Protein AF-A0A1Y5IN15-F1 (afdb_monomer)

Mean predicted aligned error: 6.18 Å

Organism: Ostreococcus tauri (NCBI:txid70448)

Radius of gyration: 27.48 Å; Cα contacts (8 Å, |Δi|>4): 337; chains: 1; bounding box: 63×20×84 Å

Foldseek 3Di:
DDDPQWDWADPFDADPNDTDHTDTDGFAFAQQCDAAVQWHSAPGHGGHGAQGWADTGHHFQWDKPDTWHHHSNDIDHIHTDGFAFAQQCDAAVQWHSAPGHGGHGAQDWADIGHHPQWDWPDTWHHHSHDIDHIHTDGDDD

Structure (mmCIF, N/CA/C/O backbone):
data_AF-A0A1Y5IN15-F1
#
_entry.id   AF-A0A1Y5IN15-F1
#
loop_
_atom_site.group_PDB
_atom_site.id
_atom_site.type_symbol
_atom_site.label_atom_id
_atom_site.label_alt_id
_atom_site.label_comp_id
_atom_site.label_asym_id
_atom_site.label_entity_id
_atom_site.label_seq_id
_atom_site.pdbx_PDB_ins_code
_atom_site.Cartn_x
_atom_site.Cartn_y
_atom_site.Cartn_z
_atom_site.occupancy
_atom_site.B_iso_or_equiv
_atom_site.auth_seq_id
_atom_site.auth_comp_id
_atom_site.auth_asym_id
_atom_site.auth_atom_id
_atom_site.pdbx_PDB_model_num
ATOM 1 N N . THR A 1 1 ? 34.020 2.001 -21.147 1.00 83.81 1 THR A N 1
ATOM 2 C CA . THR A 1 1 ? 32.947 2.325 -20.184 1.00 83.81 1 THR A CA 1
ATOM 3 C C . THR A 1 1 ? 32.097 3.429 -20.777 1.00 83.81 1 THR A C 1
ATOM 5 O O . THR A 1 1 ? 32.595 4.140 -21.643 1.00 83.81 1 THR A O 1
ATOM 8 N N . CYS A 1 2 ? 30.834 3.540 -20.370 1.00 89.69 2 CYS A N 1
ATOM 9 C CA . CYS A 1 2 ? 29.929 4.594 -20.833 1.00 89.69 2 CYS A CA 1
ATOM 10 C C . CYS A 1 2 ? 29.761 5.682 -19.766 1.00 89.69 2 CYS A C 1
ATOM 12 O O . CYS A 1 2 ? 30.079 5.462 -18.596 1.00 89.69 2 CYS A O 1
ATOM 14 N N . ASN A 1 3 ? 29.292 6.858 -20.187 1.00 92.06 3 ASN A N 1
ATOM 15 C CA . ASN A 1 3 ? 28.911 7.938 -19.277 1.00 92.06 3 ASN A CA 1
ATOM 16 C C . ASN A 1 3 ? 27.628 7.574 -18.511 1.00 92.06 3 ASN A C 1
ATOM 18 O O . ASN A 1 3 ? 26.879 6.699 -18.937 1.00 92.06 3 ASN A O 1
ATOM 22 N N . SER A 1 4 ? 27.354 8.285 -17.413 1.00 84.88 4 SER A N 1
ATOM 23 C CA . SER A 1 4 ? 26.100 8.136 -16.659 1.00 84.88 4 SER A CA 1
ATOM 24 C C . SER A 1 4 ? 24.872 8.291 -17.569 1.00 84.88 4 SER A C 1
ATOM 26 O O . SER A 1 4 ? 24.842 9.197 -18.406 1.00 84.88 4 SER A O 1
ATOM 28 N N . GLY A 1 5 ? 23.882 7.405 -17.417 1.00 81.56 5 GLY A N 1
ATOM 29 C CA . GLY A 1 5 ? 22.683 7.338 -18.261 1.00 81.56 5 GLY A CA 1
ATOM 30 C C . GLY A 1 5 ? 22.865 6.583 -19.583 1.00 81.56 5 GLY A C 1
ATOM 31 O O . GLY A 1 5 ? 21.950 6.581 -20.408 1.00 81.56 5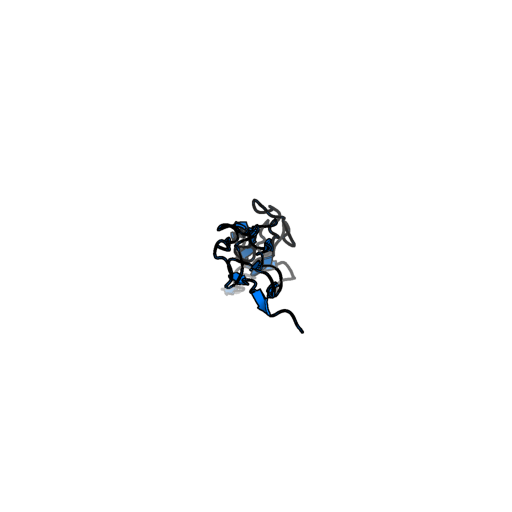 GLY A O 1
ATOM 32 N N . TYR A 1 6 ? 24.022 5.948 -19.802 1.00 86.88 6 TYR A N 1
ATOM 33 C CA . TYR A 1 6 ? 24.285 5.103 -20.965 1.00 86.88 6 TYR A CA 1
ATOM 34 C C . TYR A 1 6 ? 24.851 3.739 -20.555 1.00 86.88 6 TYR A C 1
ATOM 36 O O . TYR A 1 6 ? 25.791 3.655 -19.766 1.00 86.88 6 TYR A O 1
ATOM 44 N N . ALA A 1 7 ? 24.348 2.678 -21.181 1.00 88.00 7 ALA A N 1
ATOM 45 C CA . ALA A 1 7 ? 24.834 1.312 -21.036 1.00 88.00 7 ALA A CA 1
ATOM 46 C C . ALA A 1 7 ? 25.658 0.883 -22.259 1.00 88.00 7 ALA A C 1
ATOM 48 O O . ALA A 1 7 ? 25.426 1.333 -23.385 1.00 88.00 7 ALA A O 1
ATOM 49 N N . VAL A 1 8 ? 26.626 -0.011 -22.040 1.00 91.50 8 VAL A N 1
ATOM 50 C CA . VAL A 1 8 ? 27.398 -0.629 -23.128 1.00 91.50 8 VAL A CA 1
ATOM 51 C C . VAL A 1 8 ? 26.487 -1.581 -23.903 1.00 91.50 8 VAL A C 1
ATOM 53 O O . VAL A 1 8 ? 25.891 -2.482 -23.319 1.00 91.50 8 VAL A O 1
ATOM 56 N N . SER A 1 9 ? 26.415 -1.406 -25.219 1.00 91.25 9 SE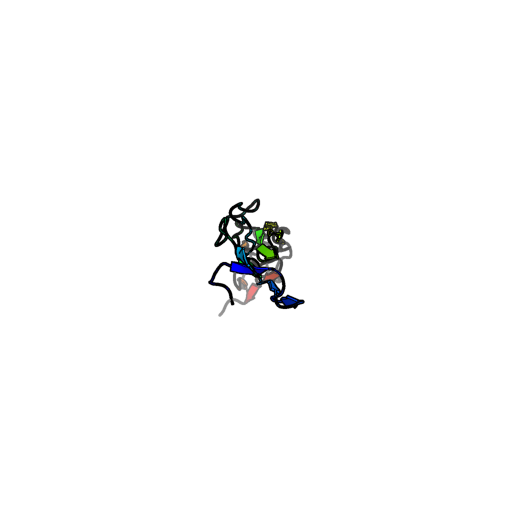R A N 1
ATOM 57 C CA . SER A 1 9 ? 25.710 -2.279 -26.151 1.00 91.25 9 SER A CA 1
ATOM 58 C C . SER A 1 9 ? 26.707 -3.035 -27.025 1.00 91.25 9 SER A C 1
ATOM 60 O O . SER A 1 9 ? 27.505 -2.441 -27.758 1.00 91.25 9 SER A O 1
ATOM 62 N N . GLY A 1 10 ? 26.649 -4.365 -26.933 1.00 89.75 10 GLY A N 1
ATOM 63 C CA . GLY A 1 10 ? 27.526 -5.286 -27.652 1.00 89.75 10 GLY A CA 1
ATOM 64 C C . GLY A 1 10 ? 28.963 -5.356 -27.106 1.00 89.75 10 GLY A C 1
ATOM 65 O O . GLY A 1 10 ? 29.375 -4.534 -26.285 1.00 89.75 10 GLY A O 1
ATOM 66 N N . PRO A 1 11 ? 29.745 -6.364 -27.529 1.00 91.81 11 PRO A N 1
ATOM 67 C CA . PRO A 1 11 ? 31.152 -6.482 -27.169 1.00 91.81 11 PRO A CA 1
ATOM 68 C C . PRO A 1 11 ? 32.048 -5.656 -28.101 1.00 91.81 11 PRO A C 1
ATOM 70 O O . PRO A 1 11 ? 31.763 -5.501 -29.287 1.00 91.81 11 PRO A O 1
ATOM 73 N N . SER A 1 12 ? 33.193 -5.206 -27.584 1.00 93.69 12 SER A N 1
ATOM 74 C CA . SER A 1 12 ? 34.303 -4.786 -28.443 1.00 93.69 12 SER A CA 1
ATOM 75 C C . SER A 1 12 ? 35.066 -6.026 -28.907 1.00 93.69 12 SER A C 1
ATOM 77 O O . SER A 1 12 ? 35.505 -6.819 -28.074 1.00 93.69 12 SER A O 1
ATOM 79 N N . ALA A 1 13 ? 35.247 -6.193 -30.214 1.00 93.25 13 ALA A N 1
ATOM 80 C CA . ALA A 1 13 ? 35.919 -7.345 -30.808 1.00 93.25 13 ALA A CA 1
ATOM 81 C C . ALA A 1 13 ? 36.895 -6.914 -31.909 1.00 93.25 13 ALA A C 1
ATOM 83 O O . ALA A 1 13 ? 36.624 -5.978 -32.657 1.00 93.25 13 ALA A O 1
ATOM 84 N N . CYS A 1 14 ? 38.023 -7.613 -32.029 1.00 93.38 14 CYS A N 1
ATOM 85 C CA . CYS A 1 14 ? 38.950 -7.469 -33.150 1.00 93.38 14 CYS A CA 1
ATOM 86 C C . CYS A 1 14 ? 38.916 -8.756 -33.976 1.00 93.38 14 CYS A C 1
ATOM 88 O O . CYS A 1 14 ? 39.174 -9.832 -33.435 1.00 93.38 14 CYS A O 1
ATOM 90 N N . ALA A 1 15 ? 38.597 -8.649 -35.263 1.00 93.44 15 ALA A N 1
ATOM 91 C CA . ALA A 1 15 ? 38.597 -9.766 -36.199 1.00 93.44 15 ALA A CA 1
ATOM 92 C C . ALA A 1 15 ? 39.309 -9.338 -37.485 1.00 93.44 15 ALA A C 1
ATOM 94 O O . ALA A 1 15 ? 39.012 -8.280 -38.031 1.00 93.44 15 ALA A O 1
ATOM 95 N N . GLU A 1 16 ? 40.284 -10.136 -37.933 1.00 92.12 16 GLU A N 1
ATOM 96 C CA . GLU A 1 16 ? 41.038 -9.905 -39.182 1.00 92.12 16 GLU A CA 1
ATOM 97 C C . GLU A 1 16 ?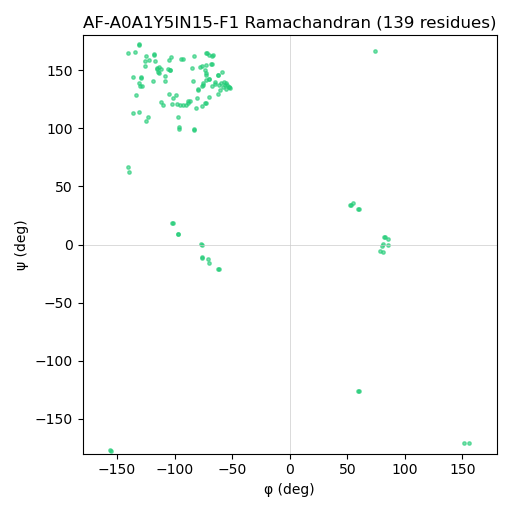 41.651 -8.491 -39.304 1.00 92.12 16 GLU A C 1
ATOM 99 O O . GLU A 1 16 ? 41.752 -7.920 -40.385 1.00 92.12 16 GLU A O 1
ATOM 104 N N . GLY A 1 17 ? 42.072 -7.904 -38.177 1.00 90.94 17 GLY A N 1
ATOM 105 C CA . GLY A 1 17 ? 42.657 -6.558 -38.137 1.00 90.94 17 GLY A CA 1
ATOM 106 C C . GLY A 1 17 ? 41.638 -5.411 -38.138 1.00 90.94 17 GLY A C 1
ATOM 107 O O . GLY A 1 17 ? 42.042 -4.252 -38.060 1.00 90.94 17 GLY A O 1
ATOM 108 N N . ALA A 1 18 ? 40.335 -5.706 -38.167 1.00 92.94 18 ALA A N 1
ATOM 109 C CA . ALA A 1 18 ? 39.265 -4.730 -38.002 1.00 92.94 18 ALA A CA 1
ATOM 110 C C . ALA A 1 18 ? 38.726 -4.732 -36.560 1.00 92.94 18 ALA A C 1
ATOM 112 O O . ALA A 1 18 ? 38.343 -5.771 -36.017 1.00 92.94 18 ALA A O 1
ATOM 113 N N . LEU A 1 19 ? 38.667 -3.548 -35.943 1.00 91.88 19 LEU A N 1
ATOM 114 C CA . LEU A 1 19 ? 38.045 -3.338 -34.635 1.00 91.88 19 LEU A CA 1
ATOM 115 C C . LEU A 1 19 ? 36.553 -3.027 -34.803 1.00 91.88 19 LEU A C 1
ATOM 117 O O . LEU A 1 19 ? 36.189 -2.015 -35.398 1.00 91.88 19 LEU A O 1
ATOM 121 N N . THR A 1 20 ? 35.702 -3.844 -34.192 1.00 92.88 20 THR A N 1
ATOM 122 C CA . THR A 1 20 ? 34.303 -3.508 -33.909 1.00 92.88 20 THR A CA 1
ATOM 123 C C . THR A 1 20 ? 34.226 -3.025 -32.469 1.00 92.88 20 THR A C 1
ATOM 125 O O . THR A 1 20 ? 34.446 -3.805 -31.545 1.00 92.88 20 THR A O 1
ATOM 128 N N . ALA A 1 21 ? 33.977 -1.735 -32.260 1.00 92.50 21 ALA A N 1
ATOM 129 C CA . ALA A 1 21 ? 33.834 -1.177 -30.921 1.00 92.50 21 ALA A CA 1
ATOM 130 C C . ALA A 1 21 ? 32.402 -1.363 -30.404 1.00 92.50 21 ALA A C 1
ATOM 132 O O . ALA A 1 21 ? 31.441 -1.161 -31.148 1.00 92.50 21 ALA A O 1
ATOM 133 N N . ALA A 1 22 ? 32.266 -1.688 -29.118 1.00 94.00 22 ALA A N 1
ATOM 134 C CA . ALA A 1 22 ? 30.992 -1.580 -28.421 1.00 94.00 22 ALA A CA 1
ATOM 135 C C . ALA A 1 22 ? 30.473 -0.135 -28.464 1.00 94.00 22 ALA A C 1
ATOM 137 O O . ALA A 1 22 ? 31.257 0.821 -28.450 1.00 94.00 22 ALA A O 1
ATOM 138 N N . THR A 1 23 ? 29.154 0.030 -28.480 1.00 94.75 23 THR A N 1
ATOM 139 C CA . THR A 1 23 ? 28.515 1.351 -28.481 1.00 94.75 23 THR A CA 1
ATOM 140 C C . THR A 1 23 ? 27.939 1.673 -27.108 1.00 94.75 23 THR A C 1
ATOM 142 O O . THR A 1 23 ? 27.715 0.787 -26.289 1.00 94.75 23 THR A O 1
ATOM 145 N N . CYS A 1 24 ? 27.720 2.955 -26.829 1.00 93.25 24 CYS A N 1
ATOM 146 C CA . CYS A 1 24 ? 26.982 3.389 -25.648 1.00 93.25 24 CYS A CA 1
ATOM 147 C C . CYS A 1 24 ? 25.574 3.785 -26.083 1.00 93.25 24 CYS A C 1
ATOM 149 O O . CYS A 1 24 ? 25.419 4.674 -26.919 1.00 93.25 24 CYS A O 1
ATOM 151 N N . VAL A 1 25 ? 24.562 3.130 -25.522 1.00 91.56 25 VAL A N 1
ATOM 152 C CA . VAL A 1 25 ? 23.144 3.422 -25.775 1.00 91.56 25 VAL A CA 1
ATOM 153 C C . VAL A 1 25 ? 22.504 3.963 -24.509 1.00 91.56 25 VAL A C 1
ATOM 155 O O . VAL A 1 25 ? 22.975 3.668 -23.415 1.00 91.56 25 VAL A O 1
ATOM 158 N N . THR A 1 26 ? 21.459 4.775 -24.646 1.00 89.25 26 THR A N 1
ATOM 159 C CA . THR A 1 26 ? 20.717 5.305 -23.495 1.00 89.25 26 THR A CA 1
ATOM 160 C C . THR A 1 26 ? 20.223 4.165 -22.614 1.00 89.25 26 THR A C 1
ATOM 162 O O . THR A 1 26 ? 19.675 3.187 -23.128 1.00 89.25 26 THR A O 1
ATOM 165 N N . GLU A 1 27 ? 20.405 4.292 -21.302 1.00 88.56 27 GLU A N 1
ATOM 166 C CA . GLU A 1 27 ? 19.828 3.336 -20.363 1.00 88.56 27 GLU A CA 1
ATOM 167 C C . GLU A 1 27 ? 18.302 3.346 -20.483 1.00 88.56 27 GLU A C 1
ATOM 169 O O . GLU A 1 27 ? 17.700 4.419 -20.598 1.00 88.56 27 GLU A O 1
ATOM 174 N N . PRO A 1 28 ? 17.657 2.170 -20.471 1.00 91.00 28 PRO A N 1
ATOM 175 C CA . PRO A 1 28 ? 16.212 2.121 -20.525 1.00 91.00 28 PRO A CA 1
ATOM 176 C C . PRO A 1 28 ? 15.625 2.749 -19.255 1.00 91.00 28 PRO A C 1
ATOM 178 O O . PRO A 1 28 ? 16.107 2.523 -18.141 1.00 91.00 28 PRO A O 1
ATOM 181 N N . THR A 1 29 ? 14.574 3.545 -19.431 1.00 95.38 29 THR A N 1
ATOM 182 C CA . THR A 1 29 ? 13.832 4.187 -18.344 1.00 95.38 29 THR A CA 1
ATOM 183 C C . THR A 1 29 ? 12.352 3.842 -18.437 1.00 95.38 29 THR A C 1
ATOM 185 O O . THR A 1 29 ? 11.862 3.396 -19.475 1.00 95.38 29 THR A O 1
ATOM 188 N N . CYS A 1 30 ? 11.641 4.041 -17.333 1.00 97.44 30 CYS A N 1
ATOM 189 C CA . CYS A 1 30 ? 10.206 3.833 -17.235 1.00 97.44 30 CYS A CA 1
ATOM 190 C C . CYS A 1 30 ? 9.489 5.137 -16.875 1.00 97.44 30 CYS A C 1
ATOM 192 O O . CYS A 1 30 ? 9.949 5.875 -15.998 1.00 97.44 30 CYS A O 1
ATOM 194 N N . ASP A 1 31 ? 8.323 5.370 -17.480 1.00 97.75 31 ASP A N 1
ATOM 195 C CA . ASP A 1 31 ? 7.404 6.423 -17.050 1.00 97.75 31 ASP A CA 1
ATOM 196 C C . ASP A 1 31 ? 6.535 5.930 -15.886 1.00 97.75 31 ASP A C 1
ATOM 198 O O . ASP A 1 31 ? 5.545 5.231 -16.087 1.00 97.75 31 ASP A O 1
ATOM 202 N N . ALA A 1 32 ? 6.917 6.298 -14.661 1.00 97.25 32 ALA A N 1
ATOM 203 C CA . ALA A 1 32 ? 6.181 6.003 -13.435 1.00 97.25 32 ALA A CA 1
ATOM 204 C C . ALA A 1 32 ? 5.379 7.218 -12.921 1.00 97.25 32 ALA A C 1
ATOM 206 O O . ALA A 1 32 ? 5.013 7.263 -11.748 1.00 97.25 32 ALA A O 1
ATOM 207 N N . SER A 1 33 ? 5.114 8.223 -13.764 1.00 97.62 33 SER A N 1
ATOM 208 C CA . SER A 1 33 ? 4.435 9.460 -13.342 1.00 97.62 33 SER A CA 1
ATOM 209 C C . SER A 1 33 ? 2.923 9.310 -13.142 1.00 97.62 33 SER A C 1
ATOM 211 O O . SER A 1 33 ? 2.281 10.188 -12.559 1.00 97.62 33 SER A O 1
ATOM 213 N N . ALA A 1 34 ? 2.344 8.193 -13.587 1.00 97.81 34 ALA A N 1
ATOM 214 C CA . ALA A 1 34 ? 0.945 7.876 -13.353 1.00 97.81 34 ALA A CA 1
ATOM 215 C C . ALA A 1 34 ? 0.711 7.491 -11.882 1.00 97.81 34 ALA A C 1
ATOM 217 O O . ALA A 1 34 ? 1.285 6.529 -11.373 1.00 97.81 34 ALA A O 1
ATOM 218 N N . ALA A 1 35 ? -0.168 8.229 -11.201 1.00 97.56 35 ALA A N 1
ATOM 219 C CA . ALA A 1 35 ? -0.587 7.889 -9.846 1.00 97.56 35 ALA A CA 1
ATOM 220 C C . ALA A 1 35 ? -1.468 6.620 -9.838 1.00 97.56 35 ALA A C 1
ATOM 222 O O . ALA A 1 35 ? -2.311 6.461 -10.729 1.00 97.56 35 ALA A O 1
ATOM 223 N N . PRO A 1 36 ? -1.334 5.736 -8.832 1.00 97.94 36 PRO A N 1
ATOM 224 C CA . PRO A 1 36 ? -2.254 4.617 -8.665 1.00 97.94 36 PRO A CA 1
ATOM 225 C C . PRO A 1 36 ? -3.658 5.108 -8.284 1.00 97.94 36 PRO A C 1
ATOM 227 O O . PRO A 1 36 ? -3.833 6.168 -7.679 1.00 97.94 36 PRO A O 1
ATOM 230 N N . THR A 1 37 ? -4.682 4.307 -8.582 1.00 98.12 37 THR A N 1
ATOM 231 C CA . THR A 1 37 ? -6.032 4.541 -8.049 1.00 98.12 37 THR A CA 1
ATOM 232 C C . THR A 1 37 ? -5.997 4.556 -6.519 1.00 98.12 37 THR A C 1
ATOM 234 O O . THR A 1 37 ? -5.317 3.732 -5.918 1.00 98.12 37 THR A O 1
ATOM 237 N N . ASN A 1 38 ? -6.745 5.469 -5.888 1.00 97.62 38 ASN A N 1
ATOM 238 C CA . ASN A 1 38 ? -6.748 5.683 -4.432 1.00 97.62 38 ASN A CA 1
ATOM 239 C C . ASN A 1 38 ? -5.377 6.057 -3.848 1.00 97.62 38 ASN A C 1
ATOM 241 O O . ASN A 1 38 ? -5.092 5.757 -2.688 1.00 97.62 38 ASN A O 1
ATOM 245 N N . GLY A 1 39 ? -4.538 6.730 -4.632 1.00 97.88 39 GLY A N 1
ATOM 246 C CA . GLY A 1 39 ? -3.239 7.192 -4.181 1.00 97.88 39 GLY A CA 1
ATOM 247 C C . GLY A 1 39 ? -2.708 8.382 -4.967 1.00 97.88 39 GLY A C 1
ATOM 248 O O . GLY A 1 39 ? -3.371 8.937 -5.842 1.00 97.88 39 GLY A O 1
ATOM 249 N N . GLY A 1 40 ? -1.492 8.782 -4.615 1.00 98.31 40 GLY A N 1
ATOM 250 C CA . GLY A 1 40 ? -0.713 9.813 -5.282 1.00 98.31 40 GLY A CA 1
ATOM 251 C C . GLY A 1 40 ? 0.582 9.246 -5.855 1.00 98.31 40 GLY A C 1
ATOM 252 O O . GLY A 1 40 ? 1.048 8.174 -5.469 1.00 98.31 40 GLY A O 1
ATOM 253 N N . VAL A 1 41 ? 1.196 10.002 -6.766 1.00 97.88 41 VAL A N 1
ATOM 254 C CA . VAL A 1 41 ? 2.446 9.616 -7.447 1.00 97.88 41 VAL A CA 1
ATOM 255 C C . VAL A 1 41 ? 3.635 9.442 -6.485 1.00 97.88 41 VAL A C 1
ATOM 257 O O . VAL A 1 41 ? 4.597 8.744 -6.795 1.00 97.88 41 VAL A O 1
ATOM 260 N N . GLY A 1 42 ? 3.573 10.037 -5.288 1.00 97.56 42 GLY A N 1
ATOM 261 C CA . GLY A 1 42 ? 4.652 9.974 -4.304 1.00 97.56 42 GLY A CA 1
ATOM 262 C C . GLY A 1 42 ? 5.948 10.569 -4.854 1.00 97.56 42 GLY A C 1
ATOM 263 O O . GLY A 1 42 ? 5.953 11.713 -5.305 1.00 97.56 42 GLY A O 1
ATOM 264 N N . ASN A 1 43 ? 7.042 9.805 -4.811 1.00 97.75 43 ASN A N 1
ATOM 265 C CA . ASN A 1 43 ? 8.332 10.223 -5.378 1.00 97.75 43 ASN A CA 1
ATOM 266 C C . ASN A 1 43 ? 8.594 9.668 -6.794 1.00 97.75 43 ASN A C 1
ATOM 268 O O . ASN A 1 43 ? 9.712 9.784 -7.297 1.00 97.75 43 ASN A O 1
ATOM 272 N N . CYS A 1 44 ? 7.594 9.046 -7.424 1.00 97.88 44 CYS A N 1
ATOM 273 C CA . CYS A 1 44 ? 7.725 8.524 -8.776 1.00 97.88 44 CYS A CA 1
ATOM 274 C C . CYS A 1 44 ? 7.757 9.650 -9.820 1.00 97.88 44 CYS A C 1
ATOM 276 O O . CYS A 1 44 ? 7.116 10.691 -9.673 1.00 97.88 44 CYS A O 1
ATOM 278 N N . THR A 1 45 ? 8.523 9.441 -10.890 1.00 96.69 45 THR A N 1
ATOM 279 C CA . THR A 1 45 ? 8.705 10.403 -11.985 1.00 96.69 45 THR A CA 1
ATOM 280 C C . THR A 1 45 ? 8.507 9.715 -13.332 1.00 96.69 45 THR A C 1
ATOM 282 O O . THR A 1 45 ? 8.407 8.492 -13.415 1.00 96.69 45 THR A O 1
ATOM 285 N N . ASN A 1 46 ? 8.483 10.496 -14.409 1.00 96.25 46 ASN A N 1
ATOM 286 C CA . ASN A 1 46 ? 8.374 9.973 -15.771 1.00 96.25 46 ASN A CA 1
ATOM 287 C C . ASN A 1 46 ? 9.681 9.374 -16.327 1.00 96.25 46 ASN A C 1
ATOM 289 O O . ASN A 1 46 ? 9.716 8.948 -17.477 1.00 96.25 46 ASN A O 1
ATOM 293 N N . SER A 1 47 ? 10.762 9.375 -15.543 1.00 94.94 47 SER A N 1
ATOM 294 C CA . SER A 1 47 ? 12.076 8.897 -15.968 1.00 94.94 47 SER A CA 1
ATOM 295 C C . SER A 1 47 ? 12.747 8.135 -14.829 1.00 94.94 47 SER A C 1
ATOM 297 O O . SER A 1 47 ? 13.756 8.569 -14.270 1.00 94.94 47 SER A O 1
ATOM 299 N N . LEU A 1 48 ? 12.166 6.991 -14.474 1.00 95.94 48 LEU A N 1
ATOM 300 C CA . LEU A 1 48 ? 12.744 6.059 -13.514 1.00 95.94 48 LEU A CA 1
ATOM 301 C C . LEU A 1 48 ? 13.789 5.194 -14.228 1.00 95.94 48 LEU A C 1
ATOM 303 O O . LEU A 1 48 ? 13.446 4.466 -15.157 1.00 95.94 48 LEU A O 1
ATOM 307 N N . ALA A 1 49 ? 15.055 5.281 -13.820 1.00 94.19 49 ALA A N 1
ATOM 308 C CA . ALA A 1 49 ? 16.128 4.489 -14.422 1.00 94.19 49 ALA A CA 1
ATOM 309 C C . ALA A 1 49 ? 15.902 2.981 -14.220 1.00 94.19 49 ALA A C 1
ATOM 311 O O . ALA A 1 49 ? 15.400 2.554 -13.177 1.00 94.19 49 ALA A O 1
ATOM 312 N N . SER A 1 50 ? 16.297 2.161 -15.194 1.00 93.62 50 SER A N 1
ATOM 313 C CA . SER A 1 50 ? 16.286 0.704 -15.043 1.00 93.62 50 SER A CA 1
ATOM 314 C C . SER A 1 50 ? 17.081 0.258 -13.810 1.00 93.62 50 SER A C 1
ATOM 316 O O . SER A 1 50 ? 18.152 0.781 -13.516 1.00 93.62 50 SER A O 1
ATOM 318 N N . GLY A 1 51 ? 16.536 -0.702 -13.066 1.00 93.56 51 GLY A N 1
ATOM 319 C CA . GLY A 1 51 ? 17.049 -1.157 -11.773 1.00 93.56 51 GLY A CA 1
ATOM 320 C C . GLY A 1 51 ? 16.661 -0.263 -10.590 1.00 93.56 51 GLY A C 1
ATOM 321 O O . GLY A 1 51 ? 16.923 -0.635 -9.448 1.00 93.56 51 GLY A O 1
ATOM 322 N N . SER A 1 52 ? 16.030 0.891 -10.830 1.00 96.19 52 SER A N 1
ATOM 323 C CA . SER A 1 52 ? 15.567 1.788 -9.769 1.00 96.19 52 SER A CA 1
ATOM 324 C C . SER A 1 52 ? 14.117 1.522 -9.372 1.00 96.19 52 SER A C 1
ATOM 326 O O . SER A 1 52 ? 13.309 0.977 -10.130 1.00 96.19 52 SER A O 1
ATOM 328 N N . THR A 1 53 ? 13.778 1.978 -8.168 1.00 98.19 53 THR A N 1
ATOM 329 C CA . THR A 1 53 ? 12.431 1.915 -7.603 1.00 98.19 53 THR A CA 1
ATOM 330 C C . THR A 1 53 ? 11.957 3.288 -7.148 1.00 98.19 53 THR A C 1
ATOM 332 O O . THR A 1 53 ? 12.764 4.126 -6.749 1.00 98.19 53 THR A O 1
ATOM 335 N N . CYS A 1 54 ? 10.646 3.490 -7.127 1.00 98.44 54 CYS A N 1
ATOM 336 C CA . CYS A 1 54 ? 9.999 4.641 -6.511 1.00 98.44 54 CYS A CA 1
ATOM 337 C C . CYS A 1 54 ? 8.795 4.185 -5.671 1.00 98.44 54 CYS A C 1
ATOM 339 O O . CYS A 1 54 ? 8.348 3.042 -5.756 1.00 98.44 54 CYS A O 1
ATOM 341 N N . GLN A 1 55 ? 8.285 5.072 -4.828 1.00 98.44 55 GLN A N 1
ATOM 342 C CA . GLN A 1 55 ? 7.276 4.808 -3.817 1.00 98.44 55 GLN A CA 1
ATOM 343 C C . GLN A 1 55 ? 6.083 5.756 -4.017 1.00 98.44 55 GLN A C 1
ATOM 345 O O . GLN A 1 55 ? 6.198 6.946 -3.694 1.00 98.44 55 GLN A O 1
ATOM 350 N N . PRO A 1 56 ? 4.937 5.262 -4.522 1.00 98.25 56 PRO A N 1
ATOM 351 C CA . PRO A 1 56 ? 3.702 6.034 -4.510 1.00 98.25 56 PRO A CA 1
ATOM 352 C C . PRO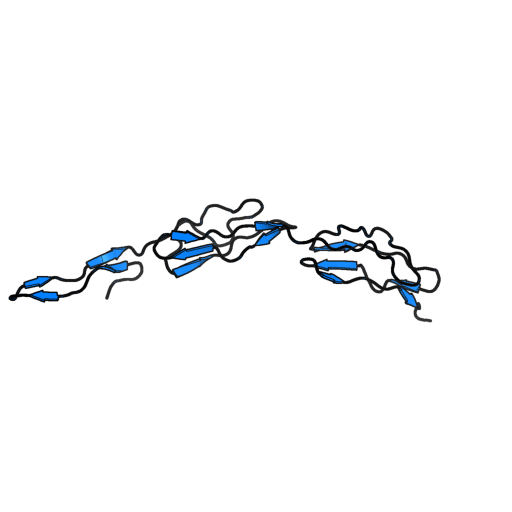 A 1 56 ? 3.130 6.125 -3.089 1.00 98.25 56 PRO A C 1
ATOM 354 O O . PRO A 1 56 ? 3.511 5.368 -2.188 1.00 98.25 56 PRO A O 1
ATOM 357 N N . THR A 1 57 ? 2.196 7.053 -2.895 1.00 98.00 57 THR A N 1
ATOM 358 C CA . THR A 1 57 ? 1.439 7.217 -1.646 1.00 98.00 57 THR A CA 1
ATOM 359 C C . THR A 1 57 ? 0.014 6.705 -1.822 1.00 98.00 57 THR A C 1
ATOM 361 O O . THR A 1 57 ? -0.525 6.764 -2.923 1.00 98.00 57 THR A O 1
ATOM 364 N N . CYS A 1 58 ? -0.617 6.229 -0.749 1.00 97.56 58 CYS A N 1
ATOM 365 C CA . CYS A 1 58 ? -2.014 5.795 -0.766 1.00 97.56 58 CYS A CA 1
ATOM 366 C C . CYS A 1 58 ? -2.879 6.694 0.120 1.00 97.56 58 CYS A C 1
ATOM 368 O O . CYS A 1 58 ? -2.404 7.260 1.106 1.00 97.56 58 CYS A O 1
ATOM 370 N N . ASN A 1 59 ? -4.143 6.857 -0.265 1.00 95.62 59 ASN A N 1
ATOM 371 C CA . ASN A 1 59 ? -5.136 7.589 0.512 1.00 95.62 59 ASN A CA 1
ATOM 372 C C . ASN A 1 59 ? -5.447 6.848 1.822 1.00 95.62 59 ASN A C 1
ATOM 374 O O . ASN A 1 59 ? -5.184 5.654 1.952 1.00 95.62 59 ASN A O 1
ATOM 378 N N . SER A 1 60 ? -6.065 7.545 2.781 1.00 90.12 60 SER A N 1
ATOM 379 C CA . SER A 1 60 ? -6.511 6.930 4.039 1.00 90.12 60 SER A CA 1
ATOM 380 C C . SER A 1 60 ? -7.381 5.689 3.788 1.00 90.12 60 SER A C 1
ATOM 382 O O . SER A 1 60 ? -8.266 5.716 2.929 1.00 90.12 60 SER A O 1
ATOM 384 N N . GLY A 1 61 ? -7.119 4.611 4.532 1.00 90.00 61 GLY A N 1
ATOM 385 C CA . GLY A 1 61 ? -7.773 3.310 4.363 1.00 90.00 61 GLY A CA 1
ATOM 386 C C . GLY A 1 61 ? -7.186 2.431 3.252 1.00 90.00 61 GLY A C 1
ATOM 387 O O . GLY A 1 61 ? -7.749 1.373 2.968 1.00 90.00 61 GLY A O 1
ATOM 388 N N . TYR A 1 62 ? -6.078 2.839 2.625 1.00 94.81 62 TYR A N 1
ATOM 389 C CA . TYR A 1 62 ? -5.356 2.052 1.627 1.00 94.81 62 TYR A CA 1
ATOM 390 C C . TYR A 1 62 ? -3.862 1.967 1.956 1.00 94.81 62 TYR A C 1
ATOM 392 O O . TYR A 1 62 ? -3.248 2.942 2.383 1.00 94.81 62 TYR A O 1
ATOM 400 N N . ALA A 1 63 ? -3.269 0.810 1.677 1.00 94.81 63 ALA A N 1
ATOM 401 C CA . ALA A 1 63 ? -1.842 0.551 1.789 1.00 94.81 63 ALA A CA 1
ATOM 402 C C . ALA A 1 63 ? -1.239 0.271 0.414 1.00 94.81 63 ALA A C 1
ATOM 404 O O . ALA A 1 63 ? -1.902 -0.228 -0.496 1.00 94.81 63 ALA A O 1
ATOM 405 N N . VAL A 1 64 ? 0.042 0.587 0.260 1.00 97.00 64 VAL A N 1
ATOM 406 C CA . VAL A 1 64 ? 0.757 0.317 -0.984 1.00 97.00 64 VAL A CA 1
ATOM 407 C C . VAL A 1 64 ? 1.090 -1.172 -1.101 1.00 97.00 64 VAL A C 1
ATOM 409 O O . VAL A 1 64 ? 1.517 -1.798 -0.133 1.00 97.00 64 VAL A O 1
ATOM 412 N N . SER A 1 65 ? 0.944 -1.744 -2.297 1.00 96.81 65 SER A N 1
ATOM 413 C CA . SER A 1 65 ? 1.304 -3.142 -2.570 1.00 96.81 65 SER A CA 1
ATOM 414 C C . SER A 1 65 ? 2.820 -3.395 -2.581 1.00 96.81 65 SER A C 1
ATOM 416 O O . SER A 1 65 ? 3.250 -4.544 -2.609 1.00 96.81 65 SER A O 1
ATOM 418 N N . GLY A 1 66 ? 3.631 -2.334 -2.611 1.00 96.69 66 GLY A N 1
ATOM 419 C CA . GLY A 1 66 ? 5.091 -2.363 -2.711 1.00 96.69 66 GLY A CA 1
ATOM 420 C C . GLY A 1 66 ? 5.634 -1.101 -3.396 1.00 96.69 66 GLY A C 1
ATOM 421 O O . GLY A 1 66 ? 4.877 -0.156 -3.616 1.00 96.69 66 GLY A O 1
ATOM 422 N N . PRO A 1 67 ? 6.927 -1.046 -3.740 1.00 97.75 67 PRO A N 1
ATOM 423 C CA . PRO A 1 67 ? 7.452 0.003 -4.605 1.00 97.75 67 PRO A CA 1
ATOM 424 C C . PRO A 1 67 ? 7.080 -0.251 -6.072 1.00 97.75 67 PRO A C 1
ATOM 426 O O . PRO A 1 67 ? 6.927 -1.396 -6.499 1.00 97.75 67 PRO A O 1
ATOM 429 N N . SER A 1 68 ? 7.000 0.815 -6.866 1.00 98.44 68 SER A N 1
ATOM 430 C CA . SER A 1 68 ? 7.059 0.695 -8.323 1.00 98.44 68 SER A CA 1
ATOM 431 C C . SER A 1 68 ? 8.513 0.461 -8.738 1.00 98.44 68 SER A C 1
ATOM 433 O O . SER A 1 68 ? 9.412 1.133 -8.229 1.00 98.44 68 SER A O 1
ATOM 435 N N . ALA A 1 69 ? 8.762 -0.464 -9.661 1.00 98.12 69 ALA A N 1
ATOM 436 C CA . ALA A 1 69 ? 10.108 -0.849 -10.083 1.00 98.12 69 ALA A CA 1
ATOM 437 C C . ALA A 1 69 ? 10.252 -0.790 -11.604 1.00 98.12 69 ALA A C 1
ATOM 439 O O . ALA A 1 69 ? 9.377 -1.267 -12.325 1.00 98.12 69 ALA A O 1
ATOM 440 N N . CYS A 1 70 ? 11.362 -0.236 -12.090 1.00 97.81 70 CYS A N 1
ATOM 441 C CA . CYS A 1 70 ? 11.721 -0.286 -13.504 1.00 97.81 70 CYS A CA 1
ATOM 442 C C . CYS A 1 70 ? 12.790 -1.354 -13.726 1.00 97.81 70 CYS A C 1
ATOM 444 O O . CYS A 1 70 ? 13.843 -1.303 -13.095 1.00 97.81 70 CYS A O 1
ATOM 446 N N . ALA A 1 71 ? 12.558 -2.292 -14.638 1.00 95.81 71 ALA A N 1
ATOM 447 C CA . ALA A 1 71 ? 13.537 -3.302 -15.026 1.00 95.81 71 ALA A CA 1
ATOM 448 C C . ALA A 1 71 ? 13.632 -3.353 -16.550 1.00 95.81 71 ALA A C 1
ATOM 450 O O . ALA A 1 71 ? 12.662 -3.689 -17.218 1.00 95.81 71 ALA A O 1
ATOM 451 N N . GLU A 1 72 ? 14.785 -2.972 -17.098 1.00 91.31 72 GLU A N 1
ATOM 452 C CA . GLU A 1 72 ? 15.066 -2.981 -18.541 1.00 91.31 72 GLU A CA 1
ATOM 453 C C . GLU A 1 72 ? 14.010 -2.225 -19.374 1.00 91.31 72 GLU A C 1
ATOM 455 O O . GLU A 1 72 ? 13.700 -2.588 -20.505 1.00 91.31 72 GLU A O 1
ATOM 460 N N . GLY A 1 73 ? 13.444 -1.151 -18.809 1.00 91.88 73 GLY A N 1
ATOM 461 C CA . GLY A 1 73 ? 12.399 -0.340 -19.451 1.00 91.88 73 GLY A CA 1
ATOM 462 C C . GLY A 1 73 ? 10.976 -0.875 -19.263 1.00 91.88 73 GLY A C 1
ATOM 463 O O . GLY A 1 73 ? 10.022 -0.245 -19.712 1.00 91.88 73 GLY A O 1
ATOM 464 N N . ALA A 1 74 ? 10.807 -1.999 -18.565 1.00 96.69 74 ALA A N 1
ATOM 465 C CA . ALA A 1 74 ? 9.509 -2.505 -18.140 1.00 96.69 74 ALA A CA 1
ATOM 466 C C . ALA A 1 74 ? 9.165 -1.999 -16.731 1.00 96.69 74 ALA A C 1
ATOM 468 O O . ALA A 1 74 ? 9.878 -2.270 -15.760 1.00 96.69 74 ALA A O 1
ATOM 469 N N . LEU A 1 75 ? 8.049 -1.275 -16.612 1.00 97.88 75 LEU A N 1
ATOM 470 C CA . LEU A 1 75 ? 7.541 -0.796 -15.329 1.00 97.88 75 LEU A CA 1
ATOM 471 C C . LEU A 1 75 ? 6.653 -1.851 -14.666 1.00 97.88 75 LEU A C 1
ATOM 473 O O . LEU A 1 75 ? 5.620 -2.236 -15.208 1.00 97.88 75 LEU A O 1
ATOM 477 N N . THR A 1 76 ? 6.997 -2.233 -13.441 1.00 98.31 76 THR A N 1
ATOM 478 C CA . THR A 1 76 ? 6.070 -2.866 -12.499 1.00 98.31 76 THR A CA 1
ATOM 479 C C . THR A 1 76 ? 5.512 -1.781 -11.588 1.00 98.31 76 THR A C 1
ATOM 481 O O . THR A 1 76 ? 6.203 -1.321 -10.682 1.00 98.31 76 THR A O 1
ATOM 484 N N . ALA A 1 77 ? 4.288 -1.326 -11.856 1.00 97.88 77 ALA A N 1
ATOM 485 C CA . ALA A 1 77 ? 3.650 -0.276 -11.068 1.00 97.88 77 ALA A CA 1
ATOM 486 C C . ALA A 1 77 ? 3.059 -0.839 -9.768 1.00 97.88 77 ALA A C 1
ATOM 488 O O . ALA A 1 77 ? 2.350 -1.847 -9.780 1.00 97.88 77 ALA A O 1
ATOM 489 N N . ALA A 1 78 ? 3.319 -0.164 -8.651 1.00 98.31 78 ALA A N 1
ATOM 490 C CA . ALA A 1 78 ? 2.643 -0.444 -7.396 1.00 98.31 78 ALA A CA 1
ATOM 491 C C . ALA A 1 78 ? 1.188 0.042 -7.419 1.00 98.31 78 ALA A C 1
ATOM 493 O O . ALA A 1 78 ? 0.822 0.978 -8.130 1.00 98.31 78 ALA A O 1
ATOM 494 N N . THR A 1 79 ? 0.358 -0.595 -6.600 1.00 98.31 79 THR A N 1
ATOM 495 C CA . THR A 1 79 ? -1.071 -0.296 -6.468 1.00 98.31 79 THR A CA 1
ATOM 496 C C . THR A 1 79 ? -1.409 0.050 -5.025 1.00 98.31 79 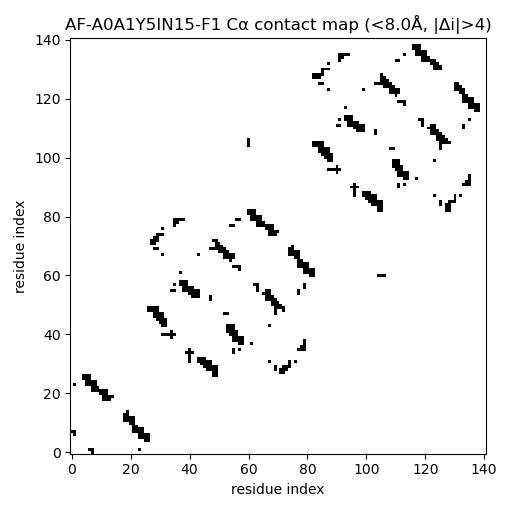THR A C 1
ATOM 498 O O . THR A 1 79 ? -0.672 -0.312 -4.107 1.00 98.31 79 THR A O 1
ATOM 501 N N . CYS A 1 80 ? -2.524 0.747 -4.818 1.00 98.31 80 CYS A N 1
ATOM 502 C CA . CYS A 1 80 ? -3.090 0.946 -3.489 1.00 98.31 80 CYS A CA 1
ATOM 503 C C . CYS A 1 80 ? -4.206 -0.070 -3.256 1.00 98.31 80 CYS A C 1
ATOM 505 O O . CYS A 1 80 ? -5.190 -0.109 -3.996 1.00 98.31 80 CYS A O 1
ATOM 507 N N . VAL A 1 81 ? -4.047 -0.885 -2.218 1.00 96.62 81 VAL A N 1
ATOM 508 C CA . VAL A 1 81 ? -4.995 -1.923 -1.808 1.00 96.62 81 VAL A CA 1
ATOM 509 C C . VAL A 1 81 ? -5.687 -1.510 -0.519 1.00 96.62 81 VAL A C 1
ATOM 511 O O . VAL A 1 81 ? -5.088 -0.844 0.319 1.00 96.62 81 VAL A O 1
ATOM 514 N N . THR A 1 82 ? -6.960 -1.860 -0.364 1.00 95.25 82 THR A N 1
ATOM 515 C CA . THR A 1 82 ? -7.726 -1.526 0.843 1.00 95.25 82 THR A CA 1
ATOM 516 C C . THR A 1 82 ? -7.078 -2.151 2.075 1.00 95.25 82 THR A C 1
ATOM 518 O O . THR A 1 82 ? -6.734 -3.334 2.064 1.00 95.25 82 THR A O 1
ATOM 521 N N . GLU A 1 83 ? -6.919 -1.368 3.140 1.00 94.88 83 GLU A N 1
ATOM 522 C CA . GLU A 1 83 ? -6.423 -1.894 4.408 1.00 94.88 83 GLU A CA 1
ATOM 523 C C . GLU A 1 83 ? -7.493 -2.743 5.107 1.00 94.88 83 GLU A C 1
ATOM 525 O O . GLU A 1 83 ? -8.677 -2.389 5.092 1.00 94.88 83 GLU A O 1
ATOM 530 N N . PRO A 1 84 ? -7.100 -3.853 5.754 1.00 94.81 84 PRO A N 1
ATOM 531 C CA . PRO A 1 84 ? -8.041 -4.682 6.486 1.00 94.81 84 PRO A CA 1
ATOM 532 C C . PRO A 1 84 ? -8.644 -3.924 7.675 1.00 94.81 84 PRO A C 1
ATOM 534 O O . PRO A 1 84 ? -7.966 -3.188 8.396 1.00 94.81 84 PRO A O 1
ATOM 537 N N . THR A 1 85 ? -9.943 -4.128 7.878 1.00 96.38 85 THR A N 1
ATOM 538 C CA . THR A 1 85 ? -10.689 -3.616 9.030 1.00 96.38 85 THR A CA 1
ATOM 539 C C . THR A 1 85 ? -10.524 -4.532 10.238 1.00 96.38 85 THR A C 1
ATOM 541 O O . THR A 1 85 ? -10.193 -5.709 10.099 1.00 96.38 85 THR A O 1
ATOM 544 N N . CYS A 1 86 ? -10.835 -4.016 11.422 1.00 97.62 86 CYS A N 1
ATOM 545 C CA . CYS A 1 86 ? -10.848 -4.781 12.662 1.00 97.62 86 CYS A CA 1
ATOM 546 C C . CYS A 1 86 ? -12.275 -5.025 13.166 1.00 97.62 86 CYS A C 1
ATOM 548 O O . CYS A 1 86 ? -13.099 -4.108 13.161 1.00 97.62 86 CYS A O 1
ATOM 550 N N . ASP A 1 87 ? -12.536 -6.226 13.687 1.00 98.25 87 ASP A N 1
ATOM 551 C CA . ASP A 1 87 ? -13.757 -6.507 14.444 1.00 98.25 87 ASP A CA 1
ATOM 552 C C . ASP A 1 87 ? -13.591 -6.074 15.904 1.00 98.25 87 ASP A C 1
ATOM 554 O O . ASP A 1 87 ? -13.001 -6.787 16.712 1.00 98.25 87 ASP A O 1
ATOM 558 N N . ALA A 1 88 ? -14.114 -4.892 16.238 1.00 97.56 88 ALA A N 1
ATOM 559 C CA . ALA A 1 88 ? -14.128 -4.340 17.590 1.00 97.56 88 ALA A CA 1
ATOM 560 C C . ALA A 1 88 ? -15.500 -4.487 18.276 1.00 97.56 88 ALA A C 1
ATOM 562 O O . ALA A 1 88 ? -15.788 -3.776 19.236 1.00 97.56 88 ALA A O 1
ATOM 563 N N . SER A 1 89 ? -16.372 -5.379 17.793 1.00 97.75 89 SER A N 1
ATOM 564 C CA . SER A 1 89 ? -17.737 -5.523 18.321 1.00 97.75 89 SER A CA 1
ATOM 565 C C . SER A 1 89 ? -17.816 -6.257 19.666 1.00 97.75 89 SER A C 1
ATOM 567 O O . SER A 1 89 ? -18.859 -6.242 20.323 1.00 97.75 89 SER A O 1
ATOM 569 N N . ALA A 1 90 ? -16.717 -6.875 20.106 1.00 97.88 90 ALA A N 1
ATOM 570 C CA . ALA A 1 90 ? -16.629 -7.519 21.408 1.00 97.88 90 ALA A CA 1
ATOM 571 C C . ALA A 1 90 ? -16.543 -6.476 22.536 1.00 97.88 90 ALA A C 1
ATOM 573 O O . ALA A 1 90 ? -15.620 -5.662 22.586 1.00 97.88 90 ALA A O 1
ATOM 574 N N . ALA A 1 91 ? -17.495 -6.522 23.470 1.00 97.31 91 ALA A N 1
ATOM 575 C CA . ALA A 1 91 ? -17.462 -5.684 24.664 1.00 97.31 91 ALA A CA 1
ATOM 576 C C . ALA A 1 91 ? -16.337 -6.126 25.623 1.00 97.31 91 ALA A C 1
ATOM 578 O O . ALA A 1 91 ? -16.121 -7.332 25.790 1.00 97.31 91 ALA A O 1
ATOM 579 N N . PRO A 1 92 ? -15.645 -5.189 26.298 1.00 97.31 92 PRO A N 1
ATOM 580 C CA . PRO A 1 92 ? -14.702 -5.543 27.350 1.00 97.31 92 PRO A CA 1
ATOM 581 C C . PRO A 1 92 ? -15.430 -6.111 28.575 1.00 97.31 92 PRO A C 1
ATOM 583 O O . PRO A 1 92 ? -16.587 -5.787 28.853 1.00 97.31 92 PRO A O 1
ATOM 586 N N . THR A 1 93 ? -14.724 -6.918 29.368 1.00 97.75 93 THR A N 1
ATOM 587 C CA . THR A 1 93 ? -15.202 -7.324 30.697 1.00 97.75 93 THR A CA 1
ATOM 588 C C . THR A 1 93 ? -15.501 -6.087 31.543 1.00 97.75 93 THR A C 1
ATOM 590 O O . THR A 1 93 ? -14.707 -5.152 31.554 1.00 97.75 93 THR A O 1
ATOM 593 N N . ASN A 1 94 ? -16.616 -6.092 32.280 1.00 97.50 94 ASN A N 1
ATOM 594 C CA . ASN A 1 94 ? -17.097 -4.948 33.069 1.00 97.50 94 ASN A CA 1
ATOM 595 C C . ASN A 1 94 ? -17.383 -3.690 32.238 1.00 97.50 94 ASN A C 1
ATOM 597 O O . ASN A 1 94 ? -17.264 -2.573 32.740 1.00 97.50 94 ASN A O 1
ATOM 601 N N . GLY A 1 95 ? -17.787 -3.866 30.983 1.00 97.25 95 GLY A N 1
ATOM 602 C CA . GLY A 1 95 ? -18.150 -2.766 30.111 1.00 97.25 95 GLY A CA 1
ATOM 603 C C . GLY A 1 95 ? -19.101 -3.165 28.991 1.00 97.25 95 GLY A C 1
ATOM 604 O O . GLY A 1 95 ? -19.557 -4.303 28.896 1.00 97.25 95 GLY A O 1
ATOM 605 N N . GLY A 1 96 ? -19.416 -2.187 28.150 1.00 98.00 96 GLY A N 1
ATOM 606 C CA . GLY A 1 96 ? -20.200 -2.338 26.934 1.00 98.00 96 GLY A CA 1
ATOM 607 C C . GLY A 1 96 ? -19.386 -1.966 25.698 1.00 98.00 96 GLY A C 1
ATOM 608 O O . GLY A 1 96 ? -18.357 -1.297 25.781 1.00 98.00 96 GLY A O 1
ATOM 609 N N . VAL A 1 97 ? -19.879 -2.371 24.526 1.00 97.69 97 VAL A N 1
ATOM 610 C CA . VAL A 1 97 ? -19.224 -2.119 23.228 1.00 97.69 97 VAL A CA 1
ATOM 611 C C . VAL A 1 97 ? -19.079 -0.622 22.898 1.00 97.69 97 VAL A C 1
ATOM 613 O O . VAL A 1 97 ? -18.225 -0.235 22.106 1.00 97.69 97 VAL A O 1
ATOM 616 N N . GLY A 1 98 ? -19.881 0.243 23.527 1.00 97.12 98 GLY A N 1
ATOM 617 C CA . GLY A 1 98 ? -19.864 1.682 23.270 1.00 97.12 98 GLY A CA 1
ATOM 618 C C . GLY A 1 98 ? -20.174 1.994 21.805 1.00 97.12 98 GLY A C 1
ATOM 619 O O . GLY A 1 98 ? -21.203 1.558 21.293 1.00 97.12 98 GLY A O 1
ATOM 620 N N . ASN A 1 99 ? -19.300 2.750 21.135 1.00 97.75 99 ASN A N 1
ATOM 621 C CA . ASN A 1 99 ? -19.437 3.065 19.704 1.00 97.75 99 ASN A CA 1
ATOM 622 C C . ASN A 1 99 ? -18.605 2.150 18.783 1.00 97.75 99 ASN A C 1
ATOM 624 O O . ASN A 1 99 ? -18.480 2.432 17.590 1.00 97.75 99 ASN A O 1
ATOM 628 N N . CYS A 1 100 ? -18.016 1.080 19.321 1.00 98.00 100 CYS A N 1
ATOM 629 C CA . CYS A 1 100 ? -17.246 0.131 18.531 1.00 98.00 100 CYS A CA 1
ATOM 630 C C . CYS A 1 100 ? -18.151 -0.742 17.647 1.00 98.00 100 CYS A C 1
ATOM 632 O O . CYS A 1 100 ? -19.286 -1.062 17.997 1.00 98.00 100 CYS A O 1
ATOM 634 N N . THR A 1 101 ? -17.640 -1.126 16.476 1.00 97.56 101 THR A N 1
ATOM 635 C CA . THR A 1 101 ? -18.356 -1.946 15.487 1.00 97.56 101 THR A CA 1
ATOM 636 C C . THR A 1 101 ? -17.484 -3.111 15.029 1.00 97.56 101 THR A C 1
ATOM 638 O O . THR A 1 101 ? -16.292 -3.164 15.330 1.00 97.56 101 THR A O 1
ATOM 641 N N . ASN A 1 102 ? -18.061 -4.039 14.267 1.00 97.38 102 ASN A N 1
ATOM 642 C CA . ASN A 1 102 ? -17.324 -5.162 13.684 1.00 97.38 102 ASN A CA 1
ATOM 643 C C . ASN A 1 102 ? -16.461 -4.785 12.463 1.00 97.38 102 ASN A C 1
ATOM 645 O O . ASN A 1 102 ? -15.814 -5.649 11.879 1.00 97.38 102 ASN A O 1
ATOM 649 N N . SER A 1 103 ? -16.470 -3.514 12.058 1.00 96.25 103 SER A N 1
ATOM 650 C CA . SER A 1 103 ? -15.757 -3.017 10.885 1.00 96.25 103 SER A CA 1
ATOM 651 C C . SER A 1 103 ? -15.127 -1.660 11.195 1.00 96.25 103 SER A C 1
ATOM 653 O O . SER A 1 103 ? -15.463 -0.636 10.595 1.00 96.25 103 SER A O 1
ATOM 655 N N . LEU A 1 104 ? -14.202 -1.647 12.153 1.00 96.31 104 LEU A N 1
ATOM 656 C CA . LEU A 1 104 ? -13.390 -0.475 12.448 1.00 96.31 104 LEU A CA 1
ATOM 657 C C . LEU A 1 104 ? -12.309 -0.328 11.370 1.00 96.31 104 LEU A C 1
ATOM 659 O O . LEU A 1 104 ? -11.483 -1.225 11.193 1.00 96.31 104 LEU A O 1
ATOM 663 N N . ALA A 1 105 ? -12.320 0.785 10.635 1.00 95.06 105 ALA A N 1
ATOM 664 C CA . ALA A 1 105 ? -11.325 1.050 9.599 1.00 95.06 105 ALA A CA 1
ATOM 665 C C . ALA A 1 105 ? -9.908 1.136 10.190 1.00 95.06 105 ALA A C 1
ATOM 667 O O . ALA A 1 105 ? -9.718 1.639 11.300 1.00 95.06 105 ALA A O 1
ATOM 668 N N . SER A 1 106 ? -8.906 0.678 9.437 1.00 94.69 106 SER A N 1
ATOM 669 C CA . SER A 1 106 ? -7.500 0.871 9.806 1.00 94.69 106 SER A CA 1
ATOM 670 C C . SER A 1 106 ? -7.190 2.362 10.014 1.00 94.69 106 SER A C 1
ATOM 672 O O . SER A 1 106 ? -7.715 3.228 9.313 1.00 94.69 106 SER A O 1
ATOM 674 N N . GLY A 1 107 ? -6.405 2.668 11.047 1.00 92.69 107 GLY A N 1
ATOM 675 C CA . GLY A 1 107 ? -6.114 4.024 11.514 1.00 92.69 107 GLY A CA 1
ATOM 676 C C . GLY A 1 107 ? -7.228 4.668 12.349 1.00 92.69 107 GLY A C 1
ATOM 677 O O . GLY A 1 107 ? -7.025 5.756 12.885 1.00 92.69 107 GLY A O 1
ATOM 678 N N . SER A 1 108 ? -8.392 4.025 12.485 1.00 95.56 108 SER A N 1
ATOM 679 C CA . SER A 1 108 ? -9.509 4.547 13.280 1.00 95.56 108 SER A CA 1
ATOM 680 C C . SER A 1 108 ? -9.513 4.004 14.705 1.00 95.56 108 SER A C 1
ATOM 682 O O . SER A 1 108 ? -8.945 2.951 15.013 1.00 95.56 108 SER A O 1
ATOM 684 N N . THR A 1 109 ? -10.212 4.729 15.575 1.00 97.69 109 THR A N 1
ATOM 685 C CA . THR A 1 109 ? -10.425 4.357 16.970 1.00 97.69 109 THR A CA 1
ATOM 686 C C . THR A 1 109 ? -11.909 4.340 17.321 1.00 97.69 109 THR A C 1
ATOM 688 O O . THR A 1 109 ? -12.734 4.972 16.662 1.00 97.69 109 THR A O 1
ATOM 691 N N . CYS A 1 110 ? -12.250 3.601 18.369 1.00 98.38 110 CYS A N 1
ATOM 692 C CA . CYS A 1 110 ? -13.571 3.594 18.982 1.00 98.38 110 CYS A CA 1
ATOM 693 C C . CYS A 1 110 ? -13.436 3.526 20.511 1.00 98.38 110 CYS A C 1
ATOM 695 O O . CYS A 1 110 ? -12.369 3.237 21.053 1.00 98.38 110 CYS A O 1
ATOM 697 N N . GLN A 1 111 ? -14.514 3.830 21.219 1.00 98.25 111 GLN A N 1
ATOM 698 C CA . GLN A 1 111 ? -14.566 3.992 22.664 1.00 98.25 111 GLN A CA 1
ATOM 699 C C . GLN A 1 111 ? -15.606 3.019 23.244 1.00 98.25 111 GLN A C 1
ATOM 701 O O . GLN A 1 111 ? -16.808 3.242 23.051 1.00 98.25 111 GLN A O 1
ATOM 706 N N . PRO A 1 112 ? -15.184 1.963 23.965 1.00 97.81 112 PRO A N 1
ATOM 707 C CA . PRO A 1 112 ? -16.106 1.168 24.765 1.00 97.81 112 PRO A CA 1
ATOM 708 C C . PRO A 1 112 ? -16.567 1.951 26.003 1.00 97.81 112 PRO A C 1
ATOM 710 O O . PRO A 1 112 ? -15.971 2.960 26.385 1.00 97.81 112 PRO A O 1
ATOM 713 N N . THR A 1 113 ? -17.629 1.480 26.651 1.00 97.75 113 THR A N 1
ATOM 714 C CA . THR A 1 113 ? -18.100 2.017 27.937 1.00 97.75 113 THR A CA 1
ATOM 715 C C . THR A 1 113 ? -17.712 1.079 29.073 1.00 97.75 113 THR A C 1
ATOM 717 O O . THR A 1 113 ? -17.640 -0.127 28.863 1.00 97.75 113 THR A O 1
ATOM 720 N N . CYS A 1 114 ? -17.491 1.604 30.279 1.00 98.06 114 CYS A N 1
ATOM 721 C CA . CYS A 1 114 ? -17.237 0.792 31.471 1.00 98.06 114 CYS A CA 1
ATOM 722 C C . CYS A 1 114 ? -18.381 0.921 32.479 1.00 98.06 114 CYS A C 1
ATOM 724 O O . CYS A 1 114 ? -19.037 1.960 32.572 1.00 98.06 114 CYS A O 1
ATOM 726 N N . ASN A 1 115 ? -18.636 -0.161 33.211 1.00 97.75 115 ASN A N 1
ATOM 727 C CA . ASN A 1 115 ? -19.584 -0.184 34.317 1.00 97.75 115 ASN A CA 1
ATOM 728 C C . ASN A 1 115 ? -19.067 0.682 35.480 1.00 97.75 115 ASN A C 1
ATOM 730 O O . ASN A 1 115 ? -17.875 0.963 35.578 1.00 97.75 115 ASN A O 1
ATOM 734 N N . SER A 1 116 ? -19.960 1.063 36.397 1.00 96.31 116 SER A N 1
ATOM 735 C CA . SER A 1 116 ? -19.597 1.837 37.594 1.00 96.31 116 SER A CA 1
ATOM 736 C C . SER A 1 116 ? -18.445 1.188 38.376 1.00 96.31 116 SER A C 1
ATOM 738 O O . SER A 1 116 ? -18.477 -0.018 38.628 1.00 96.31 116 SER A O 1
ATOM 740 N N . GLY A 1 117 ? -17.464 1.994 38.798 1.00 95.81 117 GLY A N 1
ATOM 741 C CA . GLY A 1 117 ? -16.251 1.539 39.495 1.00 95.81 117 GLY A CA 1
ATOM 742 C C . GLY A 1 117 ? -15.114 1.082 38.571 1.00 95.81 117 GLY A C 1
ATOM 743 O O . GLY A 1 117 ? -14.089 0.599 39.058 1.00 95.81 117 GLY A O 1
ATOM 744 N N . TYR A 1 118 ? -15.282 1.226 37.252 1.00 97.38 118 TYR A N 1
ATOM 745 C CA . TYR A 1 118 ? -14.268 0.918 36.249 1.00 97.38 118 TYR A CA 1
ATOM 746 C C . TYR A 1 118 ? 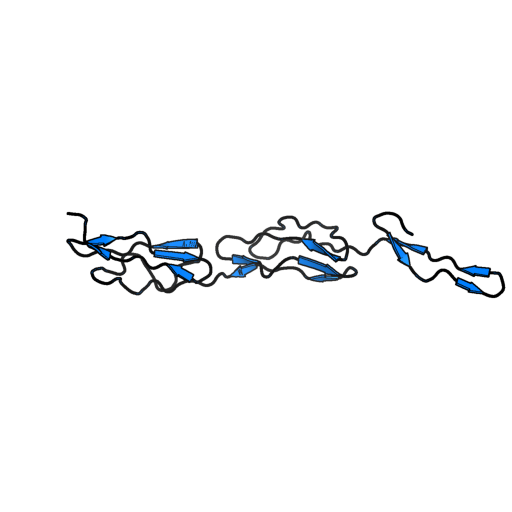-14.068 2.085 35.278 1.00 97.38 118 TYR A C 1
ATOM 748 O O . TYR A 1 118 ? -15.028 2.719 34.842 1.00 97.38 118 TYR A O 1
ATOM 756 N N . ALA A 1 119 ? -12.820 2.289 34.859 1.00 95.94 119 ALA A N 1
ATOM 757 C CA . ALA A 1 119 ? -12.430 3.246 33.835 1.00 95.94 119 ALA A CA 1
ATOM 758 C C . ALA A 1 119 ? -11.844 2.539 32.607 1.00 95.94 119 ALA A C 1
ATOM 760 O O . ALA A 1 119 ? -11.243 1.466 32.701 1.00 95.94 119 ALA A O 1
ATOM 761 N N . VAL A 1 120 ? -12.001 3.167 31.442 1.00 96.50 120 VAL A N 1
ATOM 762 C CA . VAL A 1 120 ? -11.393 2.705 30.188 1.00 96.50 120 VAL A CA 1
ATOM 763 C C . VAL A 1 120 ? -9.871 2.856 30.238 1.00 96.50 120 VAL A C 1
ATOM 765 O O . VAL A 1 120 ? -9.355 3.903 30.622 1.00 96.50 120 VAL A O 1
ATOM 768 N N . SER A 1 121 ? -9.143 1.838 29.778 1.00 96.12 121 SER A N 1
ATOM 769 C CA . SER A 1 121 ? -7.683 1.887 29.625 1.00 96.12 121 SER A CA 1
ATOM 770 C C . SER A 1 121 ? -7.227 2.818 28.489 1.00 96.12 121 SER A C 1
ATOM 772 O O . SER A 1 121 ? -6.050 3.151 28.394 1.00 96.12 121 SER A O 1
ATOM 774 N N . GLY A 1 122 ? -8.147 3.194 27.597 1.00 95.88 122 GLY A N 1
ATOM 775 C CA . GLY A 1 122 ? -7.919 3.985 26.389 1.00 95.88 122 GLY A CA 1
ATOM 776 C C . GLY A 1 122 ? -9.012 3.720 25.344 1.00 95.88 122 GLY A C 1
ATOM 777 O O . GLY A 1 122 ? -10.007 3.065 25.662 1.00 95.88 122 GLY A O 1
ATOM 778 N N . PRO A 1 123 ? -8.864 4.218 24.106 1.00 97.31 123 PRO A N 1
ATOM 779 C CA . PRO A 1 123 ? -9.696 3.791 22.989 1.00 97.31 123 PRO A CA 1
ATOM 780 C C . PRO A 1 123 ? -9.236 2.430 22.448 1.00 97.31 123 PRO A C 1
ATOM 782 O O . PRO A 1 123 ? -8.053 2.092 22.505 1.00 97.31 123 PRO A O 1
ATOM 785 N N . SER A 1 124 ? -10.160 1.679 21.856 1.00 98.25 124 SER A N 1
ATOM 786 C CA . SER A 1 124 ? -9.795 0.574 20.971 1.00 98.25 124 SER A CA 1
ATOM 787 C C . SER A 1 124 ? -9.318 1.150 19.636 1.00 98.25 124 SER A C 1
ATOM 789 O O . SER A 1 124 ? -9.933 2.082 19.117 1.00 98.25 124 SER A O 1
ATOM 791 N N . ALA A 1 125 ? -8.239 0.619 19.068 1.00 97.88 125 ALA A N 1
ATOM 792 C CA . ALA A 1 125 ? -7.630 1.135 17.841 1.00 97.88 125 ALA A CA 1
ATOM 793 C C . ALA A 1 125 ? -7.383 0.014 16.830 1.00 97.88 125 ALA A C 1
ATOM 795 O O . ALA A 1 125 ? -6.921 -1.061 17.209 1.00 97.88 125 ALA A O 1
ATOM 796 N N . CYS A 1 126 ? -7.654 0.274 15.551 1.00 97.25 126 CYS A N 1
ATOM 797 C CA . CYS A 1 126 ? -7.305 -0.630 14.458 1.00 97.25 126 CYS A CA 1
ATOM 798 C C . CYS A 1 126 ? -6.095 -0.089 13.698 1.00 97.25 126 CYS A C 1
ATOM 800 O O . CYS A 1 126 ? -6.104 1.067 13.281 1.00 97.25 126 CYS A O 1
ATOM 802 N N . ALA A 1 127 ? -5.075 -0.912 13.474 1.00 94.75 127 ALA A N 1
ATOM 803 C CA . ALA A 1 127 ? -3.926 -0.556 12.646 1.00 94.75 127 ALA A CA 1
ATOM 804 C C . ALA A 1 127 ? -3.571 -1.728 11.729 1.00 94.75 127 ALA A C 1
ATOM 806 O O . ALA A 1 127 ? -3.174 -2.787 12.208 1.00 94.75 127 ALA A O 1
ATOM 807 N N . GLY A 1 128 ? -3.751 -1.562 10.416 1.00 90.69 128 GLY A N 1
ATOM 808 C CA . GLY A 1 128 ? -3.451 -2.599 9.426 1.00 90.69 128 GLY A CA 1
ATOM 809 C C . GLY A 1 128 ? -4.164 -3.927 9.703 1.00 90.69 128 GLY A C 1
ATOM 810 O O . GLY A 1 128 ? -3.577 -4.989 9.513 1.00 90.69 128 GLY A O 1
ATOM 811 N N . GLY A 1 129 ? -5.403 -3.881 10.209 1.00 93.38 129 GLY A N 1
ATOM 812 C CA . GLY A 1 129 ? -6.186 -5.066 10.587 1.00 93.38 129 GLY A CA 1
ATOM 813 C C . GLY A 1 129 ? -5.843 -5.671 11.952 1.00 93.38 129 GLY A C 1
ATOM 814 O O . GLY A 1 129 ? -6.491 -6.628 12.369 1.00 93.38 129 GLY A O 1
ATOM 815 N N . ALA A 1 130 ? -4.866 -5.122 12.677 1.00 96.38 130 ALA A N 1
ATOM 816 C CA . ALA A 1 130 ? -4.589 -5.499 14.058 1.00 96.38 130 ALA A CA 1
ATOM 817 C C . ALA A 1 130 ? -5.394 -4.619 15.024 1.00 96.38 130 ALA A C 1
ATOM 819 O O . ALA A 1 130 ? -5.244 -3.394 15.038 1.00 96.38 130 ALA A O 1
ATOM 820 N N . LEU A 1 131 ? -6.246 -5.249 15.839 1.00 97.69 131 LEU A N 1
ATOM 821 C CA . LEU A 1 131 ? -7.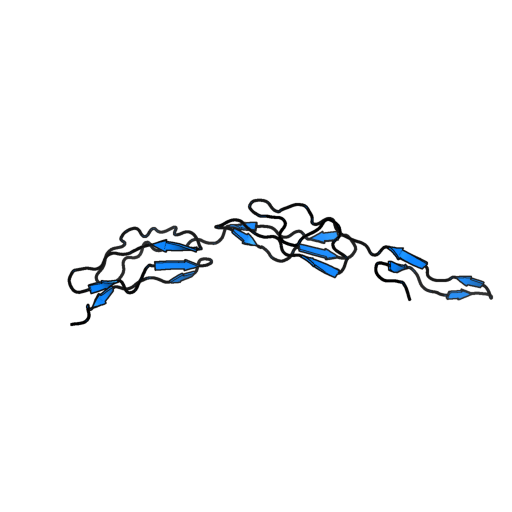019 -4.568 16.874 1.00 97.69 131 LEU A CA 1
ATOM 822 C C . LEU A 1 131 ? -6.235 -4.508 18.187 1.00 97.69 131 LEU A C 1
ATOM 824 O O . LEU A 1 131 ? -5.925 -5.540 18.780 1.00 97.69 131 LEU A O 1
ATOM 828 N N . THR A 1 132 ? -6.029 -3.301 18.698 1.00 98.25 132 THR A N 1
ATOM 829 C CA . THR A 1 132 ? -5.681 -3.065 20.101 1.00 98.25 132 THR A CA 1
ATOM 830 C C . THR A 1 132 ? -6.969 -2.747 20.846 1.00 98.25 132 THR A C 1
ATOM 832 O O . THR A 1 132 ? -7.470 -1.628 20.754 1.00 98.25 132 THR A O 1
ATOM 835 N N . ALA A 1 133 ? -7.544 -3.733 21.535 1.00 97.75 133 ALA A N 1
ATOM 836 C CA . ALA A 1 133 ? -8.789 -3.555 22.277 1.00 97.75 133 ALA A CA 1
ATOM 837 C C . ALA A 1 133 ? -8.538 -2.867 23.627 1.00 97.75 133 ALA A C 1
ATOM 839 O O . ALA A 1 133 ? -7.642 -3.257 24.377 1.00 97.75 133 ALA A O 1
ATOM 840 N N . ALA A 1 134 ? -9.354 -1.867 23.953 1.00 97.69 134 ALA A N 1
ATOM 841 C CA . ALA A 1 134 ? -9.364 -1.261 25.275 1.00 97.69 134 ALA A CA 1
ATOM 842 C C . ALA A 1 134 ? -10.022 -2.179 26.312 1.00 97.69 134 ALA A C 1
ATOM 844 O O . ALA A 1 134 ? -10.932 -2.951 26.005 1.00 97.69 134 ALA A O 1
ATOM 845 N N . THR A 1 135 ? -9.578 -2.064 27.560 1.00 97.56 135 THR A N 1
ATOM 846 C CA . THR A 1 135 ? -10.114 -2.812 28.696 1.00 97.56 135 THR A CA 1
ATOM 847 C C . THR A 1 135 ? -10.725 -1.868 29.723 1.00 97.56 135 THR A C 1
ATOM 849 O O . THR A 1 135 ? -10.403 -0.681 29.771 1.00 97.56 135 THR A O 1
ATOM 852 N N . CYS A 1 136 ? -11.618 -2.401 30.552 1.00 98.00 136 CYS A N 1
ATOM 853 C CA . CYS A 1 136 ? -12.100 -1.706 31.737 1.00 98.00 136 CYS A CA 1
ATOM 854 C C . CYS A 1 136 ? -11.274 -2.153 32.941 1.00 98.00 136 CYS A C 1
ATOM 856 O O . CYS A 1 136 ? -11.241 -3.339 33.277 1.00 98.00 136 CYS A O 1
ATOM 858 N N . VAL A 1 137 ? -10.605 -1.201 33.582 1.00 96.50 137 VAL A N 1
ATOM 859 C CA . VAL A 1 137 ? -9.785 -1.418 34.777 1.00 96.50 137 VAL A CA 1
ATOM 860 C C . VAL A 1 137 ? -10.441 -0.749 35.974 1.00 96.50 137 VAL A C 1
ATOM 862 O O . VAL A 1 137 ? -11.170 0.225 35.815 1.00 96.50 137 VAL A O 1
ATOM 865 N N . THR A 1 138 ? -10.224 -1.283 37.172 1.00 95.75 138 THR A N 1
ATOM 866 C CA . THR A 1 138 ? -10.744 -0.676 38.403 1.00 95.75 138 THR A CA 1
ATOM 867 C C . THR A 1 138 ? -10.232 0.751 38.537 1.00 95.75 138 THR A C 1
ATOM 869 O O . THR A 1 138 ? -9.043 0.997 38.316 1.00 95.75 138 THR A O 1
ATOM 872 N N . GLU A 1 139 ? -11.110 1.677 38.908 1.00 87.12 139 GLU A N 1
ATOM 873 C CA . GLU A 1 139 ? -10.700 3.056 39.164 1.00 87.12 139 GLU A CA 1
ATOM 874 C C . GLU A 1 139 ? -9.662 3.106 40.300 1.00 87.12 139 GLU A C 1
ATOM 876 O O . GLU A 1 139 ? -9.788 2.359 41.278 1.00 87.12 139 GLU A O 1
ATOM 881 N N . PRO A 1 140 ? -8.612 3.942 40.183 1.00 75.69 140 PRO A N 1
ATOM 882 C CA . PRO A 1 140 ? -7.696 4.155 41.291 1.00 75.69 140 PRO A CA 1
ATOM 883 C C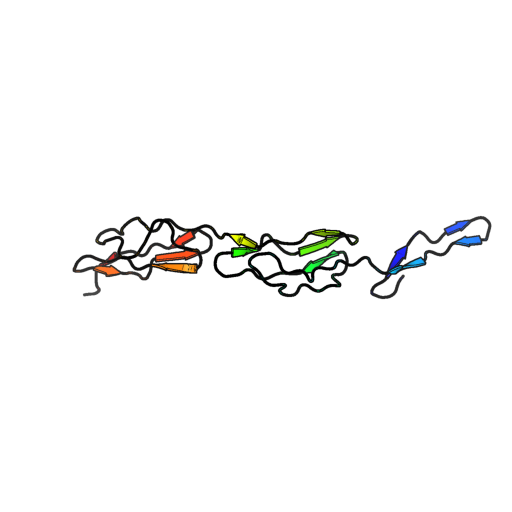 . PRO A 1 140 ? -8.461 4.777 42.466 1.00 75.69 140 PRO A C 1
ATOM 885 O O . PRO A 1 140 ? -9.191 5.752 42.292 1.00 75.69 140 PRO A O 1
ATOM 888 N N . THR A 1 141 ? -8.296 4.169 43.641 1.00 69.69 141 THR A N 1
ATOM 889 C CA . THR A 1 141 ? -8.871 4.607 44.923 1.00 69.69 141 THR A CA 1
ATOM 890 C C . THR A 1 141 ? -8.230 5.878 45.446 1.00 69.69 141 THR A C 1
ATOM 892 O O . THR A 1 141 ? -6.981 5.956 45.354 1.00 69.69 141 THR A O 1
#

pLDDT: mean 95.11, std 4.25, range [69.69, 98.44]

Solvent-accessible surface area (backbone atoms only — not comparable to full-atom values): 7600 Å² total; per-residue (Å²): 138,55,61,92,70,32,37,76,44,73,72,66,47,75,57,98,89,44,78,46,74,45,44,71,40,75,50,43,46,15,72,44,51,71,50,33,67,66,35,38,31,61,74,33,41,63,71,35,46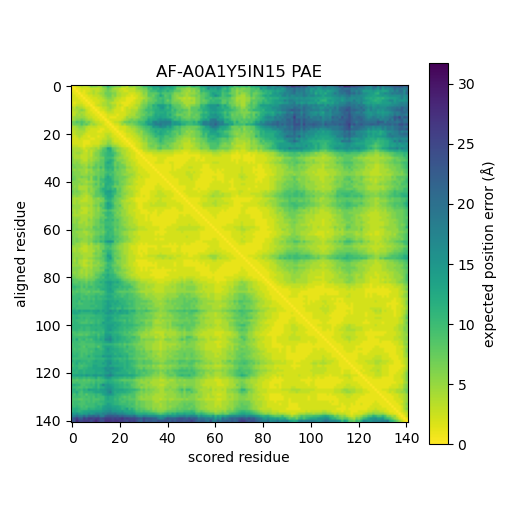,44,79,38,69,32,45,57,39,45,37,93,53,30,39,63,76,52,58,24,37,16,51,84,38,45,66,46,77,41,45,42,42,76,43,44,50,13,71,44,50,70,49,33,67,66,36,39,32,60,74,33,40,62,69,34,48,31,79,38,73,32,44,60,41,46,39,94,72,32,38,65,76,51,59,23,37,17,50,76,36,46,67,48,77,40,45,43,40,73,54,87,130

Sequence (141 aa):
TCNSGYAVSGPSACAEGALTAATCVTEPTCDASAAPTNGGVGNCTNSLASGSTCQPTCNSGYAVSGPSACAEGALTAATCVTEPTCDASAAPTNGGVGNCTNSLASGSTCQPTCNSGYAVSGPSACAGGALTAATCVTEPT

Nearest PDB structures (foldseek):
  5o35-assembly1_C  TM=5.359E-01  e=1.356E-04  Homo sapiens
  1h2q-assembly1_P  TM=6.467E-01  e=5.389E-03  Homo sapiens
  8cmt-assembly1_D  TM=3.594E-01  e=5.358E-04  Homo sapiens
  3gaw-assembly1_A  TM=3.615E-01  e=1.699E-03  Homo sapiens
  1vve-assembly1_A  TM=4.735E-01  e=1.618E-02  Orthopoxvirus vaccinia

Secondary structure (DSSP, 8-state):
-PPTTEEEES--EEETTEEE--EEEEPPEE---SPPTTEE-TT--S-EETT-EE--EE-TTEEE-S-EEEETTEEE---EEEPPPB---SPPTTEE-TT--S-BPTT-EE--EE-TTEEESS-EEEETTEEE---EEEPP-